Protein AF-A0A915LL53-F1 (afdb_monomer)

Solvent-accessible surface area (backbone atoms only — not comparable to full-atom values): 8402 Å² total; per-residue (Å²): 117,67,72,61,56,48,55,54,49,49,51,54,49,51,54,50,51,53,50,52,51,51,54,49,50,53,50,51,56,49,50,58,49,52,54,53,42,52,53,52,48,55,54,40,56,52,48,52,54,48,22,53,50,32,35,49,51,14,53,55,40,41,52,50,41,53,54,53,51,52,53,52,61,69,46,41,84,81,40,81,69,48,86,75,40,69,67,46,55,52,52,49,48,55,46,49,53,45,43,51,49,18,52,51,30,39,50,53,19,47,47,36,63,71,48,50,43,53,50,50,52,52,49,45,57,48,49,53,56,48,49,52,53,53,47,55,52,50,52,53,54,49,49,52,53,52,49,54,54,49,51,52,56,50,49,70,63,70,78,116

Organism: Meloidogyne javanica (NCBI:txid6303)

Radius of gyration: 34.37 Å; Cα contacts (8 Å, |Δi|>4): 74; chains: 1; bounding box: 61×20×106 Å

Secondary structure (DSSP, 8-state):
-HHHHHHHHHHHHHHHHHHHHHHHHHHHHHHHHHHHHHHHHHHHHHHHHHHHHHHHHHHHHHHHHHHHHHHHHHHGGG-TTGGGSHHHHHHHHHHHHHHHHHHHHHHHHHHIIIIIHHHHHHHHHHHHHHHHHHHHHHHHHHHHHHHHHHHHHHHHHH--

pLDDT: mean 92.91, std 8.47, range [51.0, 98.69]

InterPro domains:
  IPR001060 FCH domain [PF00611] (25-105)
  IPR027267 AH/BAR domain superfamily [G3DSA:1.20.1270.60] (20-160)
  IPR027267 AH/BAR domain superfamily [SSF103657] (18-160)
  IPR031160 F-BAR domain [PS51741] (16-160)
  IPR051627 SLIT-ROBO Rho GTPase-activating [PTHR14166] (4-160)

Mean predicted aligned error: 6.42 Å

Structure (mmCIF, N/CA/C/O backbone):
data_AF-A0A915LL53-F1
#
_entry.id   AF-A0A915LL53-F1
#
loop_
_atom_site.group_PDB
_atom_site.id
_atom_site.type_symbol
_atom_site.label_atom_id
_atom_site.label_alt_id
_atom_site.label_comp_id
_atom_site.label_asym_id
_atom_site.label_entity_id
_atom_site.label_seq_id
_atom_site.pdbx_PDB_ins_code
_atom_site.Cartn_x
_atom_site.Cartn_y
_atom_sit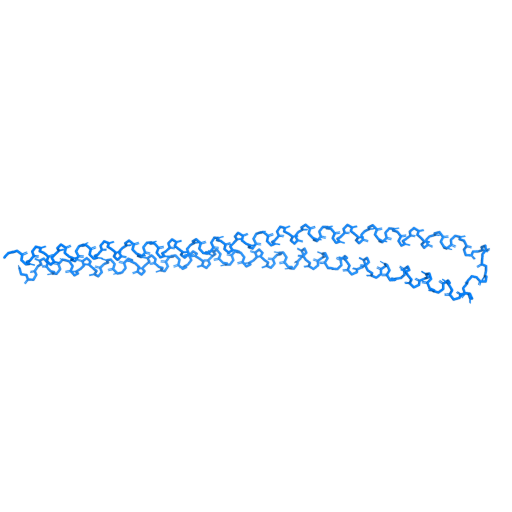e.Cartn_z
_atom_site.occupancy
_atom_site.B_iso_or_equiv
_atom_site.auth_seq_id
_atom_site.auth_comp_id
_atom_site.auth_asym_id
_atom_site.auth_atom_id
_atom_site.pdbx_PDB_model_num
ATOM 1 N N . MET A 1 1 ? -22.897 -7.036 61.568 1.00 60.44 1 MET A N 1
ATOM 2 C CA . MET A 1 1 ? -22.634 -5.770 60.832 1.00 60.44 1 MET A CA 1
ATOM 3 C C . MET A 1 1 ? -21.310 -5.767 60.059 1.00 60.44 1 MET A C 1
ATOM 5 O O . MET A 1 1 ? -21.266 -5.160 58.998 1.00 60.44 1 MET A O 1
ATOM 9 N N . THR A 1 2 ? -20.253 -6.441 60.525 1.00 64.44 2 THR A N 1
ATOM 10 C CA . THR A 1 2 ? -18.907 -6.416 59.908 1.00 64.44 2 THR A CA 1
ATOM 11 C C . THR A 1 2 ? -18.844 -7.092 58.529 1.00 64.44 2 THR A C 1
ATOM 13 O O . THR A 1 2 ? -18.443 -6.447 57.568 1.00 64.44 2 THR A O 1
ATOM 16 N N . TYR A 1 3 ? -19.369 -8.316 58.380 1.00 65.62 3 TYR A N 1
ATOM 17 C CA . TYR A 1 3 ? -19.441 -9.032 57.087 1.00 65.62 3 TYR A CA 1
ATOM 18 C C . TYR A 1 3 ? -20.219 -8.278 55.982 1.00 65.62 3 TYR A C 1
ATOM 20 O O . TYR A 1 3 ? -19.919 -8.399 54.796 1.00 65.62 3 TYR A O 1
ATOM 28 N N . ARG A 1 4 ? -21.196 -7.444 56.367 1.00 67.81 4 ARG A N 1
ATOM 29 C CA . ARG A 1 4 ? -22.001 -6.614 55.449 1.00 67.81 4 ARG A CA 1
ATOM 30 C C . ARG A 1 4 ? -21.185 -5.481 54.828 1.00 67.81 4 ARG A C 1
ATOM 32 O O . ARG A 1 4 ? -21.287 -5.222 53.635 1.00 67.81 4 ARG A O 1
ATOM 39 N N . LYS A 1 5 ? -20.385 -4.793 55.646 1.00 70.44 5 LYS A N 1
ATOM 40 C CA . LYS A 1 5 ? -19.507 -3.721 55.161 1.00 70.44 5 LYS A CA 1
ATOM 41 C C . LYS A 1 5 ? -18.406 -4.283 54.265 1.00 70.44 5 LYS A C 1
ATOM 43 O O . LYS A 1 5 ? -18.132 -3.682 53.235 1.00 70.44 5 LYS A O 1
ATOM 48 N N . VAL A 1 6 ? -17.863 -5.448 54.623 1.00 74.38 6 VAL A N 1
ATOM 49 C CA . VAL A 1 6 ? -16.825 -6.140 53.846 1.00 74.38 6 VAL A CA 1
ATOM 50 C C . VAL A 1 6 ? -17.348 -6.527 52.456 1.00 74.38 6 VAL A C 1
ATOM 52 O O . VAL A 1 6 ? -16.808 -6.055 51.467 1.00 74.38 6 VAL A O 1
ATOM 55 N N . SER A 1 7 ? -18.487 -7.221 52.353 1.00 80.69 7 SER A N 1
ATOM 56 C CA . SER A 1 7 ? -19.062 -7.610 51.045 1.00 80.69 7 SER A CA 1
ATOM 57 C C . SER A 1 7 ? -19.437 -6.429 50.133 1.00 80.69 7 SER A C 1
ATOM 59 O O . SER A 1 7 ? -19.251 -6.496 48.918 1.00 80.69 7 SER A O 1
ATOM 61 N N . GLN A 1 8 ? -19.929 -5.314 50.688 1.00 82.62 8 GLN A N 1
ATOM 62 C CA . GLN A 1 8 ? -20.159 -4.092 49.905 1.00 82.62 8 GLN A CA 1
ATOM 63 C C . GLN A 1 8 ? -18.859 -3.429 49.439 1.00 82.62 8 GLN A C 1
ATOM 65 O O . GLN A 1 8 ? -18.810 -2.896 48.329 1.00 82.62 8 GLN A O 1
ATOM 70 N N . GLN A 1 9 ? -17.826 -3.426 50.280 1.00 84.81 9 GLN A N 1
ATOM 71 C CA . GLN A 1 9 ? -16.511 -2.895 49.926 1.00 84.81 9 GLN A CA 1
ATOM 72 C C . GLN A 1 9 ? -15.845 -3.745 48.842 1.00 84.81 9 GLN A C 1
ATOM 74 O O . GLN A 1 9 ? -15.301 -3.178 47.893 1.00 84.81 9 GLN A O 1
ATOM 79 N N . ASP A 1 10 ? -15.977 -5.069 48.924 1.00 89.19 10 ASP A N 1
ATOM 80 C CA . ASP A 1 10 ? -15.461 -6.013 47.935 1.00 89.19 10 ASP A CA 1
ATOM 81 C C . ASP A 1 10 ? -16.128 -5.807 46.572 1.00 89.19 10 ASP A C 1
ATOM 83 O O . ASP A 1 10 ? -15.433 -5.637 45.569 1.00 89.19 10 ASP A O 1
ATOM 87 N N . LEU A 1 11 ? -17.463 -5.696 46.520 1.00 88.62 11 LEU A N 1
ATOM 88 C CA . LEU A 1 11 ? -18.171 -5.415 45.265 1.00 88.62 11 LEU A CA 1
ATOM 89 C C . LEU A 1 11 ? -17.770 -4.056 44.672 1.00 88.62 11 LEU A C 1
ATOM 91 O O . LEU A 1 11 ? -17.592 -3.930 43.459 1.00 88.62 11 LEU A O 1
ATOM 95 N N . GLN A 1 12 ? -17.617 -3.019 45.501 1.00 89.00 12 GLN A N 1
ATOM 96 C CA . GLN A 1 12 ? -17.162 -1.705 45.034 1.00 89.00 12 GLN A CA 1
ATOM 97 C C . GLN A 1 12 ? -15.730 -1.747 44.501 1.00 89.00 12 GLN A C 1
ATOM 99 O O . GLN A 1 12 ? -15.406 -1.048 43.538 1.00 89.00 12 GLN A O 1
ATOM 104 N N . HIS A 1 13 ? -14.860 -2.536 45.128 1.00 93.50 13 HIS A N 1
ATOM 105 C CA . HIS A 1 13 ? -13.503 -2.759 44.656 1.00 93.50 13 HIS A CA 1
ATOM 106 C C . HIS A 1 13 ? -13.508 -3.489 43.307 1.00 93.50 13 HIS A C 1
ATOM 108 O O . HIS A 1 13 ? -12.992 -2.940 42.335 1.00 93.50 13 HIS A O 1
ATOM 114 N N . GLN A 1 14 ? -14.210 -4.619 43.197 1.00 93.62 14 GLN A N 1
ATOM 115 C CA . GLN A 1 14 ? -14.349 -5.367 41.944 1.00 93.62 14 GLN A CA 1
ATOM 116 C C . GLN A 1 14 ? -14.988 -4.536 40.823 1.00 93.62 14 GLN A C 1
ATOM 118 O O . GLN A 1 14 ? -14.534 -4.571 39.685 1.00 93.62 14 GLN A O 1
ATOM 123 N N . SER A 1 15 ? -15.992 -3.712 41.130 1.00 93.44 15 SER A N 1
ATOM 124 C CA . SER A 1 15 ? -16.621 -2.831 40.135 1.00 93.44 15 SER A CA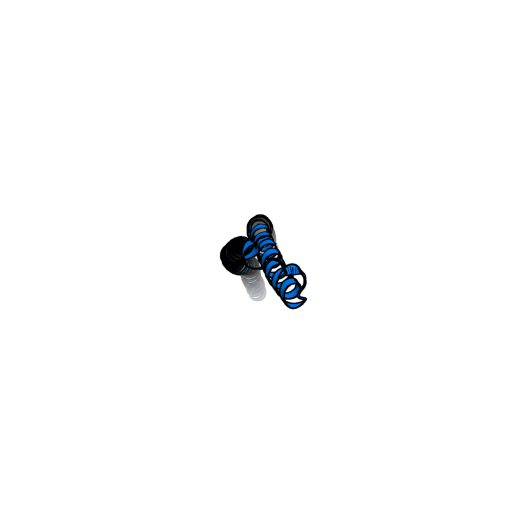 1
ATOM 125 C C . SER A 1 15 ? -15.654 -1.773 39.592 1.00 93.44 15 SER A C 1
ATOM 127 O O . SER A 1 15 ? -15.750 -1.385 38.427 1.00 93.44 15 SER A O 1
ATOM 129 N N . ARG A 1 16 ? -14.717 -1.287 40.419 1.00 93.88 16 ARG A N 1
ATOM 130 C CA . ARG A 1 16 ? -13.651 -0.374 39.975 1.00 93.88 16 ARG A CA 1
ATOM 131 C C . ARG A 1 16 ? -12.615 -1.098 39.119 1.00 93.88 16 ARG A C 1
ATOM 133 O O . ARG A 1 16 ? -12.244 -0.560 38.080 1.00 93.88 16 ARG A O 1
ATOM 140 N N . GLU A 1 17 ? -12.212 -2.301 39.519 1.00 97.00 17 GLU A N 1
ATOM 141 C CA . GLU A 1 17 ? -11.300 -3.164 38.757 1.00 97.00 17 GLU A CA 1
ATOM 142 C C . GLU A 1 17 ? -11.856 -3.471 37.360 1.00 97.00 17 GLU A C 1
ATOM 144 O O . GLU A 1 17 ? -11.202 -3.181 36.359 1.00 97.00 17 GLU A O 1
ATOM 149 N N . ILE A 1 18 ? -13.103 -3.950 37.272 1.00 95.94 18 ILE A N 1
ATOM 150 C CA . ILE A 1 18 ? -13.774 -4.257 35.998 1.00 95.94 18 ILE A CA 1
ATOM 151 C C . ILE A 1 18 ? -13.821 -3.016 35.104 1.00 95.94 18 ILE A C 1
ATOM 153 O O . ILE A 1 18 ? -13.486 -3.081 33.923 1.00 95.94 18 ILE A O 1
ATOM 157 N N . ARG A 1 19 ? -14.199 -1.860 35.660 1.00 95.12 19 ARG A N 1
ATOM 158 C CA . ARG A 1 19 ? -14.232 -0.601 34.909 1.00 95.12 19 ARG A CA 1
ATOM 159 C C . ARG A 1 19 ? -12.858 -0.236 34.356 1.00 95.12 19 ARG A C 1
ATOM 161 O O . ARG A 1 19 ? -12.758 0.117 33.185 1.00 95.12 19 ARG A O 1
ATOM 168 N N . SER A 1 20 ? -11.823 -0.320 35.190 1.00 96.56 20 SER A N 1
ATOM 169 C CA . SER A 1 20 ? -10.442 -0.038 34.796 1.00 96.56 20 SER A CA 1
ATOM 170 C C . SER A 1 20 ? -10.005 -0.941 33.640 1.00 96.56 20 SER A C 1
ATOM 172 O O . SER A 1 20 ? -9.558 -0.449 32.606 1.00 96.56 20 SER A O 1
ATOM 174 N N . GLN A 1 21 ? -10.241 -2.251 33.764 1.00 97.38 21 GLN A N 1
ATOM 175 C CA . GLN A 1 21 ? -9.898 -3.232 32.735 1.00 97.38 21 GLN A CA 1
ATOM 176 C C . GLN A 1 21 ? -10.642 -2.982 31.418 1.00 97.38 21 GLN A C 1
ATOM 178 O O . GLN A 1 21 ? -10.023 -3.031 30.359 1.00 97.38 21 GLN A O 1
ATOM 183 N N . LEU A 1 22 ? -11.941 -2.665 31.459 1.00 96.25 22 LEU A N 1
ATOM 184 C CA . LEU A 1 22 ? -12.719 -2.353 30.254 1.00 96.25 22 LEU A CA 1
ATOM 185 C C . LEU A 1 22 ? -12.189 -1.104 29.539 1.00 96.25 22 LEU A C 1
ATOM 187 O O . LEU A 1 22 ? -12.031 -1.113 28.319 1.00 96.25 22 LEU A O 1
ATOM 191 N N . PHE A 1 23 ? -11.865 -0.041 30.282 1.00 95.62 23 PHE A N 1
ATOM 192 C CA . PHE A 1 23 ? -11.262 1.153 29.687 1.00 95.62 23 PHE A CA 1
ATOM 193 C C . PHE A 1 23 ? -9.895 0.860 29.069 1.00 95.62 23 PHE A C 1
ATOM 195 O O . PHE A 1 23 ? -9.605 1.350 27.977 1.00 95.62 23 PHE A O 1
ATOM 202 N N . GLU A 1 24 ? -9.069 0.054 29.732 1.00 97.31 24 GLU A N 1
ATOM 203 C CA . GLU A 1 24 ? -7.749 -0.302 29.219 1.00 97.31 24 GLU A CA 1
ATOM 204 C C . GLU A 1 24 ? -7.838 -1.182 27.964 1.00 97.31 24 GLU A C 1
ATOM 206 O O . GLU A 1 24 ? -7.114 -0.964 26.995 1.00 97.31 24 GLU A O 1
ATOM 211 N N . GLN A 1 25 ? -8.797 -2.110 27.914 1.00 95.81 25 GLN A N 1
ATOM 212 C CA . GLN A 1 25 ? -9.072 -2.908 26.717 1.00 95.81 25 GLN A CA 1
ATOM 213 C C . GLN A 1 25 ? -9.488 -2.035 25.527 1.00 95.81 25 GLN A C 1
ATOM 215 O O . GLN A 1 25 ? -8.996 -2.244 24.417 1.00 95.81 25 GLN A O 1
ATOM 220 N N . ILE A 1 26 ? -10.345 -1.031 25.745 1.00 95.44 26 ILE A N 1
ATOM 221 C CA . ILE A 1 26 ? -10.753 -0.084 24.695 1.00 95.44 26 ILE A CA 1
ATOM 222 C C . ILE A 1 26 ? -9.541 0.695 24.172 1.00 95.44 26 ILE A C 1
ATOM 224 O O . ILE A 1 26 ? -9.329 0.747 22.960 1.00 95.44 26 ILE A O 1
ATOM 228 N N . LYS A 1 27 ? -8.700 1.232 25.065 1.00 96.31 27 LYS A N 1
ATOM 229 C CA . LYS A 1 27 ? -7.461 1.926 24.673 1.00 96.31 27 LYS A CA 1
ATOM 230 C C . LYS A 1 27 ? -6.517 1.018 23.890 1.00 96.31 27 LYS A C 1
ATOM 232 O O . LYS A 1 27 ? -5.975 1.430 22.869 1.00 96.31 27 LYS A O 1
ATOM 237 N N . CYS A 1 28 ? -6.343 -0.225 24.333 1.00 96.50 28 CYS A N 1
ATOM 238 C CA . CYS A 1 28 ? -5.501 -1.200 23.648 1.00 96.50 28 CYS A CA 1
ATOM 239 C C . CYS A 1 28 ? -6.000 -1.472 22.219 1.00 96.50 28 CYS A C 1
ATOM 241 O O . CYS A 1 28 ? -5.204 -1.527 21.281 1.00 96.50 28 CYS A O 1
ATOM 243 N N . LEU A 1 29 ? -7.316 -1.607 22.021 1.00 93.94 29 LEU A N 1
ATOM 244 C CA . LEU A 1 29 ? -7.904 -1.791 20.691 1.00 93.94 29 LEU A CA 1
ATOM 245 C C . LEU A 1 29 ? -7.646 -0.592 19.769 1.00 93.94 29 LEU A C 1
ATOM 247 O O . LEU A 1 29 ? -7.316 -0.783 18.597 1.00 93.94 29 LEU A O 1
ATOM 251 N N . GLU A 1 30 ? -7.750 0.624 20.297 1.00 95.56 30 GLU A N 1
ATOM 252 C CA . GLU A 1 30 ? -7.462 1.853 19.553 1.00 95.56 30 GLU A CA 1
ATOM 253 C C . GLU A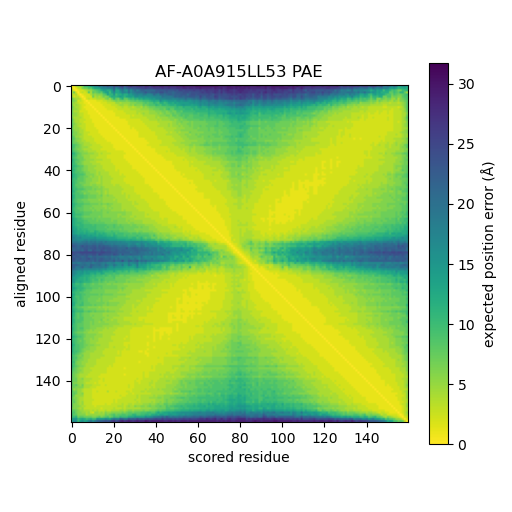 1 30 ? -5.995 1.964 19.177 1.00 95.56 30 GLU A C 1
ATOM 255 O O . GLU A 1 30 ? -5.680 2.200 18.010 1.00 95.56 30 GLU A O 1
ATOM 260 N N . GLN A 1 31 ? -5.101 1.723 20.138 1.00 96.69 31 GLN A N 1
ATOM 261 C CA . GLN A 1 31 ? -3.664 1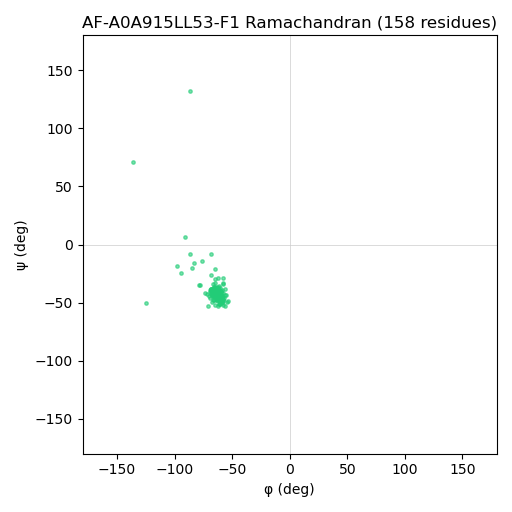.756 19.904 1.00 96.69 31 GLN A CA 1
ATOM 262 C C . GLN A 1 31 ? -3.274 0.768 18.803 1.00 96.69 31 GLN A C 1
ATOM 264 O O . GLN A 1 31 ? -2.639 1.153 17.827 1.00 96.69 31 GLN A O 1
ATOM 269 N N . ARG A 1 32 ? -3.777 -0.472 18.871 1.00 95.50 32 ARG A N 1
ATOM 270 C CA . ARG A 1 32 ? -3.544 -1.493 17.837 1.00 95.50 32 ARG A CA 1
ATOM 271 C C . ARG A 1 32 ? -4.017 -1.061 16.449 1.00 95.50 32 ARG A C 1
ATOM 273 O O . ARG A 1 32 ? -3.438 -1.487 15.450 1.00 95.50 32 ARG A O 1
ATOM 280 N N . SER A 1 33 ? -5.099 -0.287 16.356 1.00 96.25 33 SER A N 1
ATOM 281 C CA . SER A 1 33 ? -5.551 0.261 15.075 1.00 96.25 33 SER A CA 1
ATOM 282 C C . SER A 1 33 ? -4.640 1.390 14.597 1.00 96.25 33 SER A C 1
ATOM 284 O O . SER A 1 33 ? -4.314 1.437 13.412 1.00 96.25 33 SER A O 1
ATOM 286 N N . ASN A 1 34 ? -4.215 2.275 15.498 1.00 97.00 34 ASN A N 1
ATOM 287 C CA . ASN A 1 34 ? -3.311 3.379 15.183 1.00 97.00 34 ASN A CA 1
ATOM 288 C C . ASN A 1 34 ? -1.947 2.872 14.701 1.00 97.00 34 ASN A C 1
ATOM 290 O O . ASN A 1 34 ? -1.463 3.343 13.675 1.00 97.00 34 ASN A O 1
ATOM 294 N N . ASP A 1 35 ? -1.391 1.850 15.353 1.00 98.00 35 ASP A N 1
ATOM 295 C CA . ASP A 1 35 ? -0.122 1.226 14.958 1.00 98.00 35 ASP A CA 1
ATOM 296 C C . ASP A 1 35 ? -0.202 0.660 13.534 1.00 98.00 35 ASP A C 1
ATOM 298 O O . ASP A 1 35 ? 0.672 0.881 12.700 1.00 98.00 35 ASP A O 1
ATOM 302 N N . LYS A 1 36 ? -1.304 -0.026 13.207 1.00 97.38 36 LYS A N 1
ATOM 303 C CA . LYS A 1 36 ? -1.538 -0.542 11.851 1.00 97.38 36 LYS A CA 1
ATOM 304 C C . LYS A 1 36 ? -1.648 0.576 10.815 1.00 97.38 36 LYS A C 1
ATOM 306 O O . LYS A 1 36 ? -1.141 0.416 9.709 1.00 97.38 36 LYS A O 1
ATOM 311 N N . VAL A 1 37 ? -2.317 1.683 11.145 1.00 98.00 37 VAL A N 1
ATOM 312 C CA . VAL A 1 37 ? -2.405 2.853 10.256 1.00 98.00 37 VAL A CA 1
ATOM 313 C C . VAL A 1 37 ? -1.022 3.463 10.028 1.00 98.00 37 VAL A C 1
ATOM 315 O O . VAL A 1 37 ? -0.701 3.775 8.884 1.00 98.00 37 VAL A O 1
ATOM 318 N N . ALA A 1 38 ? -0.195 3.574 11.070 1.00 97.75 38 ALA A N 1
ATOM 319 C CA . ALA A 1 38 ? 1.178 4.059 10.950 1.00 97.75 38 ALA A CA 1
ATOM 320 C C . ALA A 1 38 ? 2.009 3.173 10.008 1.00 97.75 38 ALA A C 1
ATOM 322 O O . ALA A 1 38 ? 2.605 3.679 9.062 1.00 97.75 38 ALA A O 1
ATOM 323 N N . ILE A 1 39 ? 1.938 1.847 10.168 1.00 97.75 39 ILE A N 1
ATOM 324 C CA . ILE A 1 39 ? 2.617 0.895 9.272 1.00 97.75 39 ILE A CA 1
ATOM 325 C C . ILE A 1 39 ? 2.138 1.057 7.822 1.00 97.75 39 ILE A C 1
ATOM 327 O O . ILE A 1 39 ? 2.944 1.080 6.893 1.00 97.75 39 ILE A O 1
ATOM 331 N N . PHE A 1 40 ? 0.827 1.185 7.593 1.00 97.75 40 PHE A N 1
ATOM 332 C CA . PHE A 1 40 ? 0.324 1.420 6.239 1.00 97.75 40 PHE A CA 1
ATOM 333 C C . PHE A 1 40 ? 0.829 2.738 5.647 1.00 97.75 40 PHE A C 1
ATOM 335 O O . PHE A 1 40 ? 1.088 2.788 4.445 1.00 97.75 40 PHE A O 1
ATOM 342 N N . GLN A 1 41 ? 0.968 3.785 6.463 1.00 97.12 41 GLN A N 1
ATOM 343 C CA . GLN A 1 41 ? 1.501 5.071 6.030 1.00 97.12 41 GLN A CA 1
ATOM 344 C C . GLN A 1 41 ? 2.979 4.956 5.630 1.00 97.12 41 GLN A C 1
ATOM 346 O O . GLN A 1 41 ? 3.344 5.407 4.548 1.00 97.12 41 GLN A O 1
ATOM 351 N N . GLU A 1 42 ? 3.798 4.263 6.423 1.00 98.31 42 GLU A N 1
ATOM 352 C CA . GLU A 1 42 ? 5.203 3.992 6.086 1.00 98.31 42 GLU A CA 1
ATOM 353 C C . GLU A 1 42 ? 5.341 3.222 4.764 1.00 98.31 42 GLU A C 1
ATOM 355 O O . GLU A 1 42 ? 6.126 3.600 3.891 1.00 98.31 42 GLU A O 1
ATOM 360 N N . ILE A 1 43 ? 4.528 2.175 4.567 1.00 97.94 43 ILE A N 1
ATOM 361 C CA . ILE A 1 43 ? 4.498 1.413 3.308 1.00 97.94 43 ILE A CA 1
ATOM 362 C C . ILE A 1 43 ? 4.095 2.320 2.140 1.00 97.94 43 ILE A C 1
ATOM 364 O O . ILE A 1 43 ? 4.672 2.231 1.056 1.00 97.94 43 ILE A O 1
ATOM 368 N N . ASN A 1 44 ? 3.105 3.190 2.340 1.00 97.88 44 ASN A N 1
ATOM 369 C CA . ASN A 1 44 ? 2.632 4.118 1.319 1.00 97.88 44 ASN A CA 1
ATOM 370 C C . ASN A 1 44 ? 3.742 5.075 0.872 1.00 97.88 44 ASN A C 1
ATOM 372 O O . ASN A 1 44 ? 3.985 5.227 -0.325 1.00 97.88 44 ASN A O 1
ATOM 376 N N . ASP A 1 45 ? 4.451 5.668 1.828 1.00 98.06 45 ASP A N 1
ATOM 377 C CA . ASP A 1 45 ? 5.511 6.632 1.550 1.00 98.06 45 ASP A CA 1
ATOM 378 C C . AS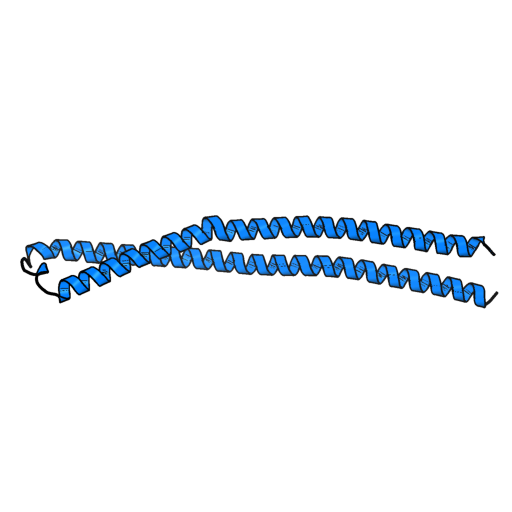P A 1 45 ? 6.717 5.967 0.876 1.00 98.06 45 ASP A C 1
ATOM 380 O O . ASP A 1 45 ? 7.257 6.500 -0.099 1.00 98.06 45 ASP A O 1
ATOM 384 N N . PHE A 1 46 ? 7.063 4.743 1.287 1.00 98.44 46 PHE A N 1
ATOM 385 C CA . PHE A 1 46 ? 8.049 3.930 0.578 1.00 98.44 46 PHE A CA 1
ATOM 386 C C . PHE A 1 46 ? 7.635 3.661 -0.877 1.00 98.44 46 PHE A C 1
ATOM 388 O O . PHE A 1 46 ? 8.429 3.852 -1.800 1.00 98.44 46 PHE A O 1
ATOM 395 N N . LEU A 1 47 ? 6.389 3.239 -1.107 1.00 98.19 47 LEU A N 1
ATOM 396 C CA . LEU A 1 47 ? 5.892 2.916 -2.445 1.00 98.19 47 LEU A CA 1
ATOM 397 C C . LEU A 1 47 ? 5.823 4.140 -3.357 1.00 98.19 47 LEU A C 1
ATOM 399 O O . LEU A 1 47 ? 6.152 4.016 -4.538 1.00 98.19 47 LEU A O 1
ATOM 403 N N . LYS A 1 48 ? 5.460 5.314 -2.825 1.00 98.31 48 LYS A N 1
ATOM 404 C CA . LYS A 1 48 ? 5.531 6.582 -3.567 1.00 98.31 48 LYS A CA 1
ATOM 405 C C . LYS A 1 48 ? 6.955 6.839 -4.022 1.00 98.31 48 LYS A C 1
ATOM 407 O O . LYS A 1 48 ? 7.188 7.047 -5.212 1.00 98.31 48 LYS A O 1
ATOM 412 N N . LYS A 1 49 ? 7.918 6.744 -3.096 1.00 98.50 49 LYS A N 1
ATOM 413 C CA . LYS A 1 49 ? 9.310 7.017 -3.440 1.00 98.50 49 LYS A CA 1
ATOM 414 C C . LYS A 1 49 ? 9.862 6.014 -4.447 1.00 98.50 49 LYS A C 1
ATOM 416 O O . LYS A 1 49 ? 10.574 6.393 -5.374 1.00 98.50 49 LYS A O 1
ATOM 421 N N . ARG A 1 50 ? 9.496 4.742 -4.302 1.00 97.88 50 ARG A N 1
ATOM 422 C CA . ARG A 1 50 ? 9.862 3.683 -5.244 1.00 97.88 50 ARG A CA 1
ATOM 423 C C . ARG A 1 50 ? 9.270 3.918 -6.636 1.00 97.88 50 ARG A C 1
ATOM 425 O O . ARG A 1 50 ? 10.000 3.790 -7.611 1.00 97.88 50 ARG A O 1
ATOM 432 N N . ALA A 1 51 ? 7.998 4.311 -6.734 1.00 98.25 51 ALA A N 1
ATOM 433 C CA . ALA A 1 51 ? 7.348 4.612 -8.011 1.00 98.25 51 ALA A CA 1
ATOM 434 C C . ALA A 1 51 ? 8.006 5.800 -8.733 1.00 98.25 51 ALA A C 1
ATOM 436 O O . ALA A 1 51 ? 8.225 5.741 -9.942 1.00 98.25 51 ALA A O 1
ATOM 437 N N . GLU A 1 52 ? 8.374 6.855 -7.998 1.00 98.31 52 GLU A N 1
ATOM 438 C CA . GLU A 1 52 ? 9.139 7.982 -8.550 1.00 98.31 52 GLU A CA 1
ATOM 439 C C . GLU A 1 52 ? 10.483 7.530 -9.133 1.00 98.31 52 GLU A C 1
ATOM 441 O O . GLU A 1 52 ? 10.845 7.939 -10.237 1.00 98.31 52 GLU A O 1
ATOM 446 N N . LEU A 1 53 ? 11.211 6.674 -8.407 1.00 98.50 53 LEU A N 1
ATOM 447 C CA . LEU A 1 53 ? 12.507 6.152 -8.841 1.00 98.50 53 LEU A CA 1
ATOM 448 C C . LEU A 1 53 ? 12.383 5.242 -10.070 1.00 98.50 53 LEU A C 1
ATOM 450 O O . LEU A 1 53 ? 13.147 5.413 -11.017 1.00 98.50 53 LEU A O 1
ATOM 454 N N . ASP A 1 54 ? 11.411 4.325 -10.097 1.00 98.44 54 ASP A N 1
ATOM 455 C CA . ASP A 1 54 ? 11.150 3.468 -11.263 1.00 98.44 54 ASP A CA 1
ATOM 456 C C . ASP A 1 54 ? 10.790 4.317 -12.503 1.00 98.44 54 ASP A C 1
ATOM 458 O O . ASP A 1 54 ? 11.275 4.052 -13.607 1.00 98.44 54 ASP A O 1
ATOM 462 N N . LEU A 1 55 ? 10.006 5.391 -12.332 1.00 98.56 55 LEU A N 1
ATOM 463 C CA . LEU A 1 55 ? 9.665 6.309 -13.421 1.00 98.56 55 LEU A CA 1
ATOM 464 C C . LEU A 1 55 ? 10.872 7.129 -13.899 1.00 98.56 55 LEU A C 1
ATOM 466 O O . LEU A 1 55 ? 11.031 7.350 -15.101 1.00 98.56 55 LEU A O 1
ATOM 470 N N . GLN A 1 56 ? 11.723 7.597 -12.985 1.00 98.56 56 GLN A N 1
ATOM 471 C CA . GLN A 1 56 ? 12.951 8.307 -13.340 1.00 98.56 56 GLN A CA 1
ATOM 472 C C . GLN A 1 56 ? 13.911 7.395 -14.110 1.00 98.56 56 GLN A C 1
ATOM 474 O O . GLN A 1 56 ? 14.419 7.791 -15.158 1.00 98.56 56 GLN A O 1
ATOM 479 N N . TYR A 1 57 ? 14.107 6.167 -13.628 1.00 98.56 57 TYR A N 1
ATOM 480 C CA . TYR A 1 57 ? 14.929 5.161 -14.292 1.00 98.56 57 TYR A CA 1
ATOM 481 C C . TYR A 1 57 ? 14.416 4.874 -15.707 1.00 98.56 57 TYR A C 1
ATOM 483 O O . TYR A 1 57 ? 15.183 4.928 -16.667 1.00 98.56 57 TYR A O 1
ATOM 491 N N . SER A 1 58 ? 13.103 4.667 -15.850 1.00 98.69 58 SER A N 1
ATOM 492 C CA . SER A 1 58 ? 12.449 4.491 -17.149 1.00 98.69 58 SER A CA 1
ATOM 493 C C . SER A 1 58 ? 12.762 5.634 -18.125 1.00 98.69 58 SER A C 1
ATOM 495 O O . SER A 1 58 ? 13.171 5.382 -19.258 1.00 98.69 58 SER A O 1
ATOM 497 N N . LYS A 1 59 ? 12.627 6.893 -17.683 1.00 98.62 59 LYS A N 1
ATOM 498 C CA . LYS A 1 59 ? 12.872 8.079 -18.521 1.00 98.62 59 LYS A CA 1
ATOM 499 C C . LYS A 1 59 ? 14.328 8.198 -18.967 1.00 98.62 59 LYS A C 1
ATOM 501 O O . LYS A 1 59 ? 14.580 8.490 -20.136 1.00 98.62 59 LYS A O 1
ATOM 506 N N . GLU A 1 60 ? 15.278 7.988 -18.059 1.00 98.69 60 GLU A N 1
ATOM 507 C CA . GLU A 1 60 ? 16.703 8.075 -18.397 1.00 98.69 60 GLU A CA 1
ATOM 508 C C . GLU A 1 60 ? 17.134 6.934 -19.329 1.00 98.69 60 GLU A C 1
ATOM 510 O O . GLU A 1 60 ? 17.882 7.166 -20.282 1.00 98.69 60 GLU A O 1
ATOM 515 N N . LEU A 1 61 ? 16.605 5.725 -19.126 1.00 98.50 61 LEU A N 1
ATOM 516 C CA . LEU A 1 61 ? 16.894 4.584 -19.991 1.00 98.50 61 LEU A CA 1
ATOM 517 C C . LEU A 1 61 ? 16.287 4.758 -21.394 1.00 98.50 61 LEU A C 1
ATOM 519 O O . LEU A 1 61 ? 16.978 4.555 -22.391 1.00 98.50 61 LEU A O 1
ATOM 523 N N . ASP A 1 62 ? 15.043 5.236 -21.501 1.00 98.31 62 ASP A N 1
ATOM 524 C CA . ASP A 1 62 ? 14.411 5.559 -22.790 1.00 98.31 62 ASP A CA 1
ATOM 525 C C . ASP A 1 62 ? 15.177 6.663 -23.546 1.00 98.31 62 ASP A C 1
ATOM 527 O O . ASP A 1 62 ? 15.384 6.585 -24.762 1.00 98.31 62 ASP A O 1
ATOM 531 N N . LYS A 1 63 ? 15.682 7.674 -22.829 1.00 98.44 63 LYS A N 1
ATOM 532 C CA . LYS A 1 63 ? 16.540 8.721 -23.401 1.00 98.44 63 LYS A CA 1
ATOM 533 C C . LYS A 1 63 ? 17.853 8.151 -23.945 1.00 98.44 63 LYS A C 1
ATOM 535 O O . LYS A 1 63 ? 18.266 8.537 -25.045 1.00 98.44 63 LYS A O 1
ATOM 540 N N . LEU A 1 64 ? 18.492 7.232 -23.217 1.00 98.25 64 LEU A N 1
ATOM 541 C CA . LEU A 1 64 ? 19.695 6.532 -23.673 1.00 98.25 64 LEU A CA 1
ATOM 542 C C . LEU A 1 64 ? 19.414 5.733 -24.952 1.00 98.25 64 LEU A C 1
ATOM 544 O O . LEU A 1 64 ? 20.109 5.930 -25.952 1.00 98.25 64 LEU A O 1
ATOM 548 N N . VAL A 1 65 ? 18.365 4.903 -24.949 1.00 98.12 65 VAL A N 1
ATOM 549 C CA . VAL A 1 65 ? 17.935 4.100 -26.107 1.00 98.12 65 VAL A CA 1
ATOM 550 C C . VAL A 1 65 ? 17.716 4.992 -27.330 1.00 98.12 65 VAL A C 1
ATOM 552 O O . VAL A 1 65 ? 18.280 4.738 -28.396 1.00 98.12 65 VAL A O 1
ATOM 555 N N . LYS A 1 66 ? 16.966 6.092 -27.187 1.00 97.31 66 LYS A N 1
ATOM 556 C CA . LYS A 1 66 ? 16.711 7.043 -28.283 1.00 97.31 66 LYS A CA 1
ATOM 557 C C . LYS A 1 66 ? 17.994 7.675 -28.819 1.00 97.31 66 LYS A C 1
ATOM 559 O O . LYS A 1 66 ? 18.162 7.771 -30.034 1.00 97.31 66 LYS A O 1
ATOM 564 N N . SER A 1 67 ? 18.905 8.092 -27.938 1.00 97.25 67 SER A N 1
ATOM 565 C CA . SER A 1 67 ? 20.188 8.691 -28.327 1.00 97.25 67 SER A CA 1
ATOM 566 C C . SER A 1 67 ? 21.053 7.719 -29.136 1.00 97.25 67 SER A C 1
ATOM 568 O O . SER A 1 67 ? 21.558 8.061 -30.209 1.00 97.25 67 SER A O 1
ATOM 570 N N . VAL A 1 68 ? 21.170 6.482 -28.650 1.00 95.25 68 VAL A N 1
ATOM 571 C CA . VAL A 1 68 ? 21.953 5.413 -29.277 1.00 95.25 68 VAL A CA 1
ATOM 572 C C . VAL A 1 68 ? 21.360 5.023 -30.635 1.00 95.25 68 VAL A C 1
ATOM 574 O O . VAL A 1 68 ? 22.089 4.960 -31.627 1.00 95.25 68 VAL A O 1
ATOM 577 N N . MET A 1 69 ? 20.036 4.871 -30.722 1.00 93.50 69 MET A N 1
ATOM 578 C CA . MET A 1 69 ? 19.336 4.564 -31.974 1.00 93.50 69 MET A CA 1
ATOM 579 C C . MET A 1 69 ? 19.465 5.681 -33.017 1.00 93.50 69 MET A C 1
ATOM 581 O O . MET A 1 69 ? 19.666 5.399 -34.201 1.00 93.50 69 MET A O 1
ATOM 585 N N . MET A 1 70 ? 19.397 6.953 -32.604 1.00 93.88 70 MET A N 1
ATOM 586 C CA . MET A 1 70 ? 19.622 8.086 -33.511 1.00 93.88 70 MET A CA 1
ATOM 587 C C . MET A 1 70 ? 21.037 8.069 -34.097 1.00 93.88 70 MET A C 1
ATOM 589 O O . MET A 1 70 ? 21.198 8.222 -35.310 1.00 93.88 70 MET A O 1
ATOM 593 N N . ARG A 1 71 ? 22.057 7.827 -33.262 1.00 91.12 71 ARG A N 1
ATOM 594 C CA . ARG A 1 71 ? 23.452 7.719 -33.714 1.00 91.12 71 ARG A CA 1
ATOM 595 C C . ARG A 1 71 ? 23.642 6.550 -34.678 1.00 91.12 71 ARG A C 1
ATOM 597 O O . ARG A 1 71 ? 24.229 6.727 -35.743 1.00 91.12 71 ARG A O 1
ATOM 604 N N . HIS A 1 72 ? 23.086 5.386 -34.348 1.00 87.44 72 HIS A N 1
ATOM 605 C CA . HIS A 1 72 ? 23.156 4.207 -35.207 1.00 87.44 72 HIS A CA 1
ATOM 606 C C . HIS A 1 72 ? 22.516 4.457 -36.581 1.00 87.44 72 HIS A C 1
ATOM 608 O O . HIS A 1 72 ? 23.107 4.144 -37.615 1.00 87.44 72 HIS A O 1
ATOM 614 N N . LYS A 1 73 ? 21.344 5.108 -36.618 1.00 87.38 73 LYS A N 1
ATOM 615 C CA . LYS A 1 73 ? 20.667 5.479 -37.869 1.00 87.38 73 LYS A CA 1
ATOM 616 C C . LYS A 1 73 ? 21.514 6.423 -38.732 1.00 87.38 73 LYS A C 1
ATOM 618 O O . LYS A 1 73 ? 21.540 6.249 -39.949 1.00 87.38 73 LYS A O 1
ATOM 623 N N . ALA A 1 74 ? 22.211 7.385 -38.123 1.00 88.75 74 ALA A N 1
ATOM 624 C CA . ALA A 1 74 ? 23.086 8.320 -38.834 1.00 88.75 74 ALA A CA 1
ATOM 625 C C . ALA A 1 74 ? 24.320 7.634 -39.453 1.00 88.75 74 ALA A C 1
ATOM 627 O O . ALA A 1 74 ? 24.763 8.009 -40.536 1.00 88.75 74 ALA A O 1
ATOM 628 N N . GLU A 1 75 ? 24.859 6.600 -38.802 1.00 85.25 75 GLU A N 1
ATOM 629 C CA . GLU A 1 75 ? 26.026 5.854 -39.294 1.00 85.25 75 GLU A CA 1
ATOM 630 C C . GLU A 1 75 ? 25.679 4.770 -40.325 1.00 85.25 75 GLU A C 1
ATOM 632 O O . GLU A 1 75 ? 26.560 4.318 -41.058 1.00 85.25 75 GLU A O 1
ATOM 637 N N . ARG A 1 76 ? 24.402 4.382 -40.439 1.00 80.62 76 ARG A N 1
ATOM 638 C CA . ARG A 1 76 ? 23.941 3.284 -41.305 1.00 80.62 76 ARG A CA 1
ATOM 639 C C . ARG A 1 76 ? 24.338 3.453 -42.776 1.00 80.62 76 ARG A C 1
ATOM 641 O O . ARG A 1 76 ? 24.734 2.481 -43.409 1.00 80.62 76 ARG A O 1
ATOM 648 N N . GLN A 1 77 ? 24.300 4.676 -43.312 1.00 78.62 77 GLN A N 1
ATOM 649 C CA . GLN A 1 77 ? 24.714 4.948 -44.699 1.00 78.62 77 GLN A CA 1
ATOM 650 C C . GLN A 1 77 ? 26.224 4.770 -44.923 1.00 78.62 77 GLN A C 1
ATOM 652 O O . GLN A 1 77 ? 26.651 4.463 -46.030 1.00 78.62 77 GLN A O 1
ATOM 657 N N . ARG A 1 78 ? 27.040 4.928 -43.874 1.00 81.56 78 ARG A N 1
ATOM 658 C CA . ARG A 1 78 ? 28.501 4.770 -43.931 1.00 81.56 78 ARG A CA 1
ATOM 659 C C . ARG A 1 78 ? 28.947 3.319 -43.716 1.00 81.56 78 ARG A C 1
ATOM 661 O O . ARG A 1 78 ? 30.128 3.024 -43.863 1.00 81.56 78 ARG A O 1
ATOM 668 N N . ARG A 1 79 ? 28.026 2.419 -43.342 1.00 82.00 79 ARG A N 1
ATOM 669 C CA . ARG A 1 79 ? 28.297 1.007 -43.020 1.00 82.00 79 ARG A CA 1
ATOM 670 C C . ARG A 1 79 ? 27.243 0.083 -43.663 1.00 82.00 79 ARG A C 1
ATOM 672 O O . ARG A 1 79 ? 26.413 -0.485 -42.957 1.00 82.00 79 ARG A O 1
ATOM 679 N N . PRO A 1 80 ? 27.252 -0.094 -44.996 1.00 76.56 80 PRO A N 1
ATOM 680 C CA . PRO A 1 80 ? 26.201 -0.827 -45.715 1.00 76.56 80 PRO A CA 1
ATOM 681 C C . PRO A 1 80 ? 26.126 -2.324 -45.367 1.00 76.56 80 PRO A C 1
ATOM 683 O O . PRO A 1 80 ? 25.039 -2.891 -45.365 1.00 76.56 80 PRO A O 1
ATOM 686 N N . ASN A 1 81 ? 27.247 -2.948 -44.994 1.00 82.69 81 ASN A N 1
ATOM 687 C CA . ASN A 1 81 ? 27.304 -4.380 -44.660 1.00 82.69 81 ASN A CA 1
ATOM 688 C C . ASN A 1 81 ? 27.077 -4.667 -43.166 1.00 82.69 81 ASN A C 1
ATOM 690 O O . ASN A 1 81 ? 27.242 -5.798 -42.718 1.00 82.69 81 ASN A O 1
ATOM 694 N N . TRP A 1 82 ? 26.733 -3.650 -42.368 1.00 79.94 82 TRP A N 1
ATOM 695 C CA . TRP A 1 82 ? 26.740 -3.754 -40.907 1.00 79.94 82 TRP A CA 1
ATOM 696 C C . TRP A 1 82 ? 25.735 -4.783 -40.376 1.00 79.94 82 TRP A C 1
ATOM 698 O O . TRP A 1 82 ? 26.049 -5.539 -39.466 1.00 79.94 82 TRP A O 1
ATOM 708 N N . SER A 1 83 ? 24.565 -4.887 -41.005 1.00 78.56 83 SER A N 1
ATOM 709 C CA . SER A 1 83 ? 23.508 -5.831 -40.621 1.00 78.56 83 SER A CA 1
ATOM 710 C C . SER A 1 83 ? 23.848 -7.306 -40.866 1.00 78.56 83 SER A C 1
ATOM 712 O O . SER A 1 83 ? 23.085 -8.173 -40.458 1.00 78.56 83 SER A O 1
ATOM 714 N N . ILE A 1 84 ? 24.958 -7.608 -41.546 1.00 81.56 84 ILE A N 1
ATOM 715 C CA . ILE A 1 84 ? 25.382 -8.984 -41.849 1.00 81.56 84 ILE A CA 1
ATOM 716 C C . ILE A 1 84 ? 26.180 -9.579 -40.674 1.00 81.56 84 ILE A C 1
ATOM 718 O O . ILE A 1 84 ? 26.277 -10.797 -40.534 1.00 81.56 84 ILE A O 1
ATOM 722 N N . TYR A 1 85 ? 26.732 -8.739 -39.793 1.00 85.12 85 TYR A N 1
ATOM 723 C CA . TYR A 1 85 ? 27.550 -9.197 -38.673 1.00 85.12 85 TYR A CA 1
ATOM 724 C C . TYR A 1 85 ? 26.693 -9.549 -37.449 1.00 85.12 85 TYR A C 1
ATOM 726 O O . TYR A 1 85 ? 25.877 -8.752 -36.987 1.00 85.12 85 TYR A O 1
ATOM 734 N N . SER A 1 86 ? 26.942 -10.717 -36.850 1.00 87.62 86 SER A N 1
ATOM 735 C CA . SER A 1 86 ? 26.243 -11.198 -35.644 1.00 87.62 86 SER A CA 1
ATOM 736 C C . SER A 1 86 ? 26.357 -10.246 -34.446 1.00 87.62 86 SER A C 1
ATOM 738 O O . SER A 1 86 ? 25.410 -10.099 -33.679 1.00 87.62 86 SER A O 1
ATOM 740 N N . ILE A 1 87 ? 27.483 -9.540 -34.322 1.00 86.31 87 ILE A N 1
ATOM 741 C CA . ILE A 1 87 ? 27.726 -8.538 -33.271 1.00 86.31 87 ILE A CA 1
ATOM 742 C C . ILE A 1 87 ? 26.726 -7.373 -33.366 1.00 86.31 87 ILE A C 1
ATOM 744 O O . ILE A 1 87 ? 26.370 -6.770 -32.357 1.00 86.31 87 ILE A O 1
ATOM 748 N N . CYS A 1 88 ? 26.228 -7.067 -34.562 1.00 85.38 88 CYS A N 1
ATOM 749 C CA . CYS A 1 88 ? 25.265 -5.989 -34.781 1.00 85.38 88 CYS A CA 1
ATOM 750 C C . CYS A 1 88 ? 23.860 -6.397 -34.365 1.00 85.38 88 CYS A C 1
ATOM 752 O O . CYS A 1 88 ? 23.138 -5.585 -33.794 1.00 85.38 88 CYS A O 1
ATOM 754 N N . ASN A 1 89 ? 23.517 -7.668 -34.570 1.00 86.31 89 ASN A N 1
ATOM 755 C CA . ASN A 1 89 ? 22.287 -8.248 -34.042 1.00 86.31 89 ASN A CA 1
ATOM 756 C C . ASN A 1 89 ? 22.324 -8.307 -32.510 1.00 86.31 89 ASN A C 1
ATOM 758 O O . ASN A 1 89 ? 21.347 -7.931 -31.874 1.00 86.31 89 ASN A O 1
ATOM 762 N N . LEU A 1 90 ? 23.464 -8.687 -31.918 1.00 92.31 90 LEU A N 1
ATOM 763 C CA . LEU A 1 90 ? 23.651 -8.650 -30.464 1.00 92.31 90 LEU A CA 1
ATOM 764 C C . LEU A 1 90 ? 23.492 -7.228 -29.911 1.00 92.31 90 LEU A C 1
ATOM 766 O O . LEU A 1 90 ? 22.795 -7.019 -28.924 1.00 92.31 90 LEU A O 1
ATOM 770 N N . TRP A 1 91 ? 24.112 -6.240 -30.558 1.00 93.00 91 TRP A N 1
ATOM 771 C CA . TRP A 1 91 ? 23.952 -4.839 -30.174 1.00 93.00 91 TRP A CA 1
ATOM 772 C C . TRP A 1 91 ? 22.487 -4.389 -30.246 1.00 93.00 91 TRP A C 1
ATOM 774 O O . TRP A 1 91 ? 22.003 -3.766 -29.305 1.00 93.00 91 TRP A O 1
ATOM 784 N N . GLN A 1 92 ? 21.776 -4.731 -31.325 1.00 91.69 92 GLN A N 1
ATOM 785 C CA . GLN A 1 92 ? 20.364 -4.385 -31.490 1.00 91.69 92 GLN A CA 1
ATOM 786 C C . GLN A 1 92 ? 19.511 -5.018 -30.385 1.00 91.69 92 GLN A C 1
ATOM 788 O O . GLN A 1 92 ? 18.712 -4.321 -29.770 1.00 91.69 92 GLN A O 1
ATOM 793 N N . GLN A 1 93 ? 19.756 -6.291 -30.067 1.00 94.69 93 GLN A N 1
ATOM 794 C CA . GLN A 1 93 ? 19.075 -6.990 -28.981 1.00 94.69 93 GLN A CA 1
ATOM 795 C C . GLN A 1 93 ? 19.284 -6.292 -27.630 1.00 94.69 93 GLN A C 1
ATOM 797 O O . GLN A 1 93 ? 18.313 -6.032 -26.934 1.00 94.69 93 GLN A O 1
ATOM 802 N N . ILE A 1 94 ? 20.517 -5.904 -27.285 1.00 96.56 94 ILE A N 1
ATOM 803 C CA . ILE A 1 94 ? 20.804 -5.184 -26.029 1.00 96.56 94 ILE A CA 1
ATOM 804 C C . ILE A 1 94 ? 20.030 -3.857 -25.956 1.00 96.56 94 ILE A C 1
ATOM 806 O O . ILE A 1 94 ? 19.544 -3.465 -24.894 1.00 96.56 94 ILE A O 1
ATOM 810 N N . VAL A 1 95 ? 19.925 -3.140 -27.078 1.00 97.00 95 VAL A N 1
ATOM 811 C CA . VAL A 1 95 ? 19.180 -1.875 -27.144 1.00 97.00 95 VAL A CA 1
ATOM 812 C C . VAL A 1 95 ? 17.673 -2.105 -27.007 1.00 97.00 95 VAL A C 1
ATOM 814 O O . VAL A 1 95 ? 16.999 -1.317 -26.339 1.00 97.00 95 VAL A O 1
ATOM 817 N N . ASP A 1 96 ? 17.146 -3.169 -27.609 1.00 96.88 96 ASP A N 1
ATOM 818 C CA . ASP A 1 96 ? 15.735 -3.540 -27.505 1.00 96.88 96 ASP A CA 1
ATOM 819 C C . ASP A 1 96 ? 15.380 -4.022 -26.088 1.00 96.88 96 ASP A C 1
ATOM 821 O O . ASP A 1 96 ? 14.380 -3.568 -25.534 1.00 96.88 96 ASP A O 1
ATOM 825 N N . ASP A 1 97 ? 16.245 -4.809 -25.442 1.00 98.19 97 ASP A N 1
ATOM 826 C CA . ASP A 1 97 ? 16.085 -5.231 -24.045 1.00 98.19 97 ASP A CA 1
ATOM 827 C C . ASP A 1 97 ? 16.023 -4.012 -23.103 1.00 98.19 97 ASP A C 1
ATOM 829 O O . ASP A 1 97 ? 15.141 -3.915 -22.247 1.00 98.19 97 ASP A O 1
ATOM 833 N N . ALA A 1 98 ? 16.901 -3.021 -23.301 1.00 98.38 98 ALA A N 1
ATOM 834 C CA . ALA A 1 98 ? 16.883 -1.774 -22.531 1.00 98.38 98 ALA A CA 1
ATOM 835 C C . ALA A 1 98 ? 15.599 -0.953 -22.761 1.00 98.38 98 ALA A C 1
ATOM 837 O O . ALA A 1 98 ? 15.071 -0.318 -21.844 1.00 98.38 98 ALA A O 1
ATOM 838 N N . LYS A 1 99 ? 15.072 -0.959 -23.988 1.00 98.25 99 LYS A N 1
ATOM 839 C CA . LYS A 1 99 ? 13.807 -0.296 -24.323 1.00 98.25 99 LYS A CA 1
ATOM 840 C C . LYS A 1 99 ? 12.624 -0.972 -23.630 1.00 98.25 99 LYS A C 1
ATOM 842 O O . LYS A 1 99 ? 11.742 -0.284 -23.105 1.00 98.25 99 LYS A O 1
ATOM 847 N N . ASP A 1 100 ? 12.606 -2.298 -23.622 1.00 98.44 100 ASP A N 1
ATOM 848 C CA . ASP A 1 100 ? 11.568 -3.076 -22.961 1.00 98.44 100 ASP A CA 1
ATOM 849 C C . ASP A 1 100 ? 11.642 -2.927 -21.439 1.00 98.44 100 ASP A C 1
ATOM 851 O O . ASP A 1 100 ? 10.603 -2.724 -20.803 1.00 98.44 100 ASP A O 1
ATOM 855 N N . GLU A 1 101 ? 12.842 -2.893 -20.851 1.00 98.44 101 GLU A N 1
ATOM 856 C CA . GLU A 1 101 ? 13.017 -2.586 -19.430 1.00 98.44 101 GLU A CA 1
ATOM 857 C C . GLU A 1 101 ? 12.476 -1.189 -19.092 1.00 98.44 101 GLU A C 1
ATOM 859 O O . GLU A 1 101 ? 11.689 -1.040 -18.152 1.00 98.44 101 GLU A O 1
ATOM 864 N N . ALA A 1 102 ? 12.818 -0.162 -19.880 1.00 98.56 102 ALA A N 1
ATOM 865 C CA . ALA A 1 102 ? 12.298 1.191 -19.679 1.00 98.56 102 ALA A CA 1
ATOM 866 C C . ALA A 1 102 ? 10.761 1.208 -19.679 1.00 98.56 102 ALA A C 1
ATOM 868 O O . ALA A 1 102 ? 10.138 1.822 -18.805 1.00 98.56 102 ALA A O 1
ATOM 869 N N . LYS A 1 103 ? 10.131 0.489 -20.614 1.00 98.50 103 LYS A N 1
ATOM 870 C CA . LYS A 1 103 ? 8.672 0.362 -20.691 1.00 98.50 103 LYS A CA 1
ATOM 87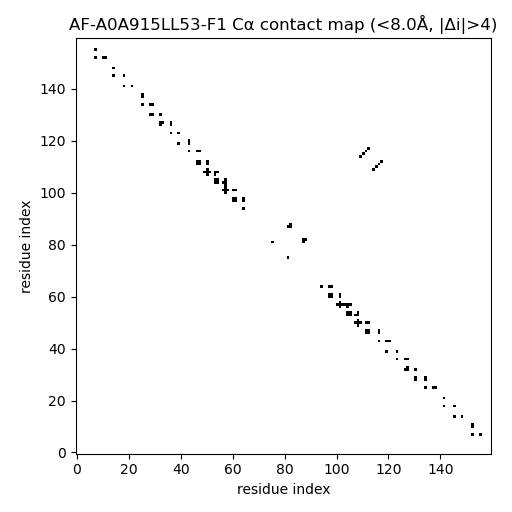1 C C . LYS A 1 103 ? 8.093 -0.344 -19.464 1.00 98.50 103 LYS A C 1
ATOM 873 O O . LYS A 1 103 ? 7.131 0.151 -18.877 1.00 98.50 103 LYS A O 1
ATOM 878 N N . GLN A 1 104 ? 8.669 -1.473 -19.057 1.00 98.50 104 GLN A N 1
ATOM 879 C CA . GLN A 1 104 ? 8.213 -2.225 -17.886 1.00 98.50 104 GLN A CA 1
ATOM 880 C C . GLN A 1 104 ? 8.299 -1.389 -16.606 1.00 98.50 104 GLN A C 1
ATOM 882 O O . GLN A 1 104 ? 7.347 -1.355 -15.828 1.00 98.50 104 GLN A O 1
ATOM 887 N N . ARG A 1 105 ? 9.397 -0.652 -16.419 1.00 98.25 105 ARG A N 1
ATOM 888 C CA . ARG A 1 105 ? 9.599 0.247 -15.273 1.00 98.25 105 ARG A CA 1
ATOM 889 C C . ARG A 1 105 ? 8.549 1.352 -15.217 1.00 98.25 105 ARG A C 1
ATOM 891 O O . ARG A 1 105 ? 8.003 1.612 -14.148 1.00 98.25 105 ARG A O 1
ATOM 898 N N . SER A 1 106 ? 8.185 1.928 -16.366 1.00 98.62 106 SER A N 1
ATOM 899 C CA . SER A 1 106 ? 7.086 2.898 -16.431 1.00 98.62 106 SER A CA 1
ATOM 900 C C . SER A 1 106 ? 5.740 2.282 -16.043 1.00 98.62 106 SER A C 1
ATOM 902 O O . SER A 1 106 ? 4.971 2.929 -15.339 1.00 98.62 106 SER A O 1
ATOM 904 N N . ILE A 1 107 ? 5.446 1.055 -16.485 1.00 98.44 107 ILE A N 1
ATOM 905 C CA . ILE A 1 107 ? 4.198 0.355 -16.140 1.00 98.44 107 ILE A CA 1
ATOM 906 C C . ILE A 1 107 ? 4.150 0.051 -14.639 1.00 98.44 107 ILE A C 1
ATOM 908 O O . ILE A 1 107 ? 3.125 0.276 -14.004 1.00 98.44 107 ILE A O 1
ATOM 912 N N . ILE A 1 108 ? 5.250 -0.428 -14.051 1.00 97.94 108 ILE A N 1
ATOM 913 C CA . ILE A 1 108 ? 5.333 -0.701 -12.609 1.00 97.94 108 ILE A CA 1
ATOM 914 C C . ILE A 1 108 ? 5.105 0.582 -11.804 1.00 97.94 108 ILE A C 1
ATOM 916 O O . ILE A 1 108 ? 4.338 0.564 -10.838 1.00 97.94 108 ILE A O 1
ATOM 920 N N . ALA A 1 109 ? 5.728 1.692 -12.211 1.00 98.50 109 ALA A N 1
ATOM 921 C CA . ALA A 1 109 ? 5.531 2.988 -11.573 1.00 98.50 109 ALA A CA 1
ATOM 922 C C . ALA A 1 109 ? 4.065 3.447 -11.648 1.00 98.50 109 ALA A C 1
ATOM 924 O O . ALA A 1 109 ? 3.509 3.864 -10.632 1.00 98.50 109 ALA A O 1
ATOM 925 N N . ASP A 1 110 ? 3.423 3.307 -12.813 1.00 98.44 110 ASP A N 1
ATOM 926 C CA . ASP A 1 110 ? 2.012 3.651 -13.017 1.00 98.44 110 ASP A CA 1
ATOM 927 C C . ASP A 1 110 ? 1.076 2.791 -12.155 1.00 98.44 110 ASP A C 1
ATOM 929 O O . ASP A 1 110 ? 0.243 3.316 -11.416 1.00 98.44 110 ASP A O 1
ATOM 933 N N . VAL A 1 111 ? 1.275 1.468 -12.158 1.00 98.38 111 VAL A N 1
ATOM 934 C CA . VAL A 1 111 ? 0.488 0.535 -11.340 1.00 98.38 111 VAL A CA 1
ATOM 935 C C . VAL A 1 111 ? 0.626 0.869 -9.852 1.00 98.38 111 VAL A C 1
ATOM 937 O O . VAL A 1 111 ? -0.361 0.899 -9.109 1.00 98.38 111 VAL A O 1
ATOM 940 N N . CYS A 1 112 ? 1.851 1.154 -9.410 1.00 98.19 112 CYS A N 1
ATOM 941 C CA . CYS A 1 112 ? 2.125 1.534 -8.033 1.00 98.19 112 CYS A CA 1
ATOM 942 C C . CYS A 1 112 ? 1.392 2.831 -7.651 1.00 98.19 112 CYS A C 1
ATOM 944 O O . CYS A 1 112 ? 0.661 2.852 -6.656 1.00 98.19 112 CYS A O 1
ATOM 946 N N . ALA A 1 113 ? 1.536 3.877 -8.472 1.00 97.69 113 ALA A N 1
ATOM 947 C CA . ALA A 1 113 ? 0.973 5.206 -8.244 1.00 97.69 113 ALA A CA 1
ATOM 948 C C . ALA A 1 113 ? -0.561 5.233 -8.295 1.00 97.69 113 ALA A C 1
ATOM 950 O O . ALA A 1 113 ? -1.189 5.853 -7.438 1.00 97.69 113 ALA A O 1
ATOM 951 N N . ASN A 1 114 ? -1.163 4.542 -9.264 1.00 97.81 114 ASN A N 1
ATOM 952 C CA . ASN A 1 114 ? -2.587 4.679 -9.572 1.00 97.81 114 ASN A CA 1
ATOM 953 C C . ASN A 1 114 ? -3.472 3.601 -8.939 1.00 97.81 114 ASN A C 1
ATOM 955 O O . ASN A 1 114 ? -4.676 3.810 -8.807 1.00 97.81 114 ASN A O 1
ATOM 959 N N . TYR A 1 115 ? -2.908 2.465 -8.517 1.00 97.88 115 TYR A N 1
ATOM 960 C CA . TYR A 1 115 ? -3.705 1.347 -7.996 1.00 97.88 115 TYR A CA 1
ATOM 961 C C . TYR A 1 115 ? -3.264 0.922 -6.599 1.00 97.88 115 TYR A C 1
ATOM 963 O O . TYR A 1 115 ? -4.094 0.831 -5.690 1.00 97.88 115 TYR A O 1
ATOM 971 N N . ILE A 1 116 ? -1.964 0.691 -6.391 1.00 98.12 116 ILE A N 1
ATOM 972 C CA . ILE A 1 116 ? -1.468 0.163 -5.111 1.00 98.12 116 ILE A CA 1
ATOM 973 C C . ILE A 1 116 ? -1.572 1.222 -4.008 1.00 98.12 116 ILE A C 1
ATOM 975 O O . ILE A 1 116 ? -2.190 0.965 -2.972 1.00 98.12 116 ILE A O 1
ATOM 979 N N . ILE A 1 117 ? -1.019 2.418 -4.233 1.00 98.25 117 ILE A N 1
ATOM 980 C CA . ILE A 1 117 ? -1.034 3.517 -3.255 1.00 98.25 117 ILE A CA 1
ATOM 981 C C . ILE A 1 117 ? -2.473 3.940 -2.892 1.00 98.25 117 ILE A C 1
ATOM 983 O O . ILE A 1 117 ? -2.799 3.968 -1.699 1.00 98.25 117 ILE A O 1
ATOM 987 N N . PRO A 1 118 ? -3.389 4.185 -3.854 1.00 98.31 118 PRO A N 1
ATOM 988 C CA . PRO A 1 118 ? -4.793 4.454 -3.542 1.00 98.31 118 PRO A CA 1
ATOM 989 C C . PRO A 1 118 ? -5.474 3.297 -2.803 1.00 98.31 118 PRO A C 1
ATOM 991 O O . PRO A 1 118 ? -6.246 3.525 -1.871 1.00 98.31 118 PRO A O 1
ATOM 994 N N . GLY A 1 119 ? -5.150 2.049 -3.155 1.00 98.12 119 GLY A N 1
ATOM 995 C CA . GLY A 1 119 ? -5.645 0.864 -2.458 1.00 98.12 119 GLY A CA 1
ATOM 996 C C . GLY A 1 119 ? -5.233 0.818 -0.983 1.00 98.12 119 GLY A C 1
ATOM 997 O O . GLY A 1 119 ? -6.049 0.460 -0.131 1.00 98.12 119 GLY A O 1
ATOM 998 N N . ILE A 1 120 ? -3.999 1.215 -0.660 1.00 97.69 120 ILE A N 1
ATOM 999 C CA . ILE A 1 120 ? -3.521 1.338 0.725 1.00 97.69 120 ILE A CA 1
ATOM 1000 C C . ILE A 1 120 ? -4.270 2.455 1.454 1.00 97.69 120 ILE A C 1
ATOM 1002 O O . ILE A 1 120 ? -4.807 2.210 2.532 1.00 97.69 120 ILE A O 1
ATOM 1006 N N . ASN A 1 121 ? -4.402 3.640 0.849 1.00 97.56 121 ASN A N 1
ATOM 1007 C CA . ASN A 1 121 ? -5.157 4.755 1.438 1.00 97.56 121 ASN A CA 1
ATOM 1008 C C . ASN A 1 121 ? -6.605 4.361 1.773 1.00 97.56 121 ASN A C 1
ATOM 1010 O O . ASN A 1 121 ? -7.111 4.649 2.859 1.00 97.56 121 ASN A O 1
ATOM 1014 N N . ASN A 1 122 ? -7.268 3.637 0.869 1.00 98.06 122 ASN A N 1
ATOM 1015 C CA . ASN A 1 122 ? -8.623 3.136 1.093 1.00 98.06 122 ASN A CA 1
ATOM 1016 C C . ASN A 1 122 ? -8.693 2.148 2.266 1.00 98.06 122 ASN A C 1
ATOM 1018 O O . ASN A 1 122 ? -9.643 2.194 3.056 1.00 98.06 122 ASN A O 1
ATOM 1022 N N . LYS A 1 123 ? -7.684 1.282 2.415 1.00 96.69 123 LYS A N 1
ATOM 1023 C CA . LYS A 1 123 ? -7.568 0.361 3.554 1.00 96.69 123 LYS A CA 1
ATOM 1024 C C . LYS A 1 123 ? -7.335 1.115 4.866 1.00 96.69 123 LYS A C 1
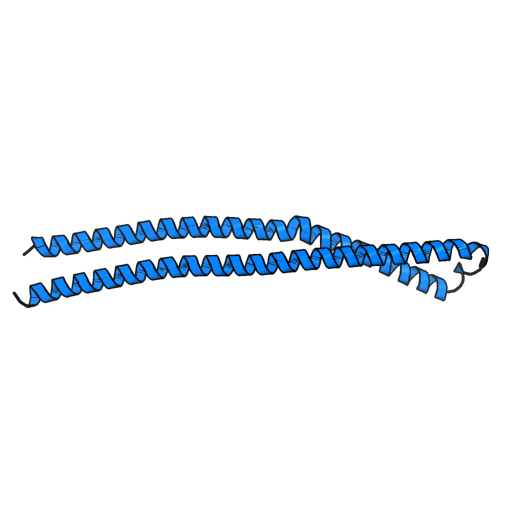ATOM 1026 O O . LYS A 1 123 ? -8.026 0.802 5.833 1.00 96.69 123 LYS A O 1
ATOM 1031 N N . CYS A 1 124 ? -6.483 2.145 4.892 1.00 97.25 124 CYS A N 1
ATOM 1032 C CA . CYS A 1 124 ? -6.300 3.021 6.061 1.00 97.25 124 CYS A CA 1
ATOM 1033 C C . CYS A 1 124 ? -7.619 3.661 6.500 1.00 97.25 124 CYS A C 1
ATOM 1035 O O . CYS A 1 124 ? -8.036 3.513 7.649 1.00 97.25 124 CYS A O 1
ATOM 1037 N N . ASN A 1 125 ? -8.316 4.304 5.561 1.00 97.31 125 ASN A N 1
ATOM 1038 C CA . ASN A 1 125 ? -9.590 4.973 5.825 1.00 97.31 125 ASN A CA 1
ATOM 1039 C C . ASN A 1 125 ? -10.648 3.993 6.348 1.00 97.31 125 ASN A C 1
ATOM 1041 O O . ASN A 1 125 ? -11.418 4.307 7.257 1.00 97.31 125 ASN A O 1
ATOM 1045 N N . SER A 1 126 ? -10.696 2.789 5.776 1.00 97.50 126 SER A N 1
ATOM 1046 C CA . SER A 1 126 ? -11.631 1.743 6.199 1.00 97.50 126 SER A CA 1
ATOM 1047 C C . SER A 1 126 ? -11.302 1.221 7.595 1.00 97.50 126 SER A C 1
ATOM 1049 O O . SER A 1 126 ? -12.209 1.060 8.411 1.00 97.50 126 SER A O 1
ATOM 1051 N N . LEU A 1 127 ? -10.018 1.009 7.895 1.00 97.06 127 LEU A N 1
ATOM 1052 C CA . LEU A 1 127 ? -9.551 0.581 9.210 1.00 97.06 127 LEU A CA 1
ATOM 1053 C C . LEU A 1 127 ? -9.899 1.613 10.289 1.00 97.06 127 LEU A C 1
ATOM 1055 O O . LEU A 1 127 ? -10.459 1.241 11.315 1.00 97.06 127 LEU A O 1
ATOM 1059 N N . GLN A 1 128 ? -9.665 2.902 10.037 1.00 96.44 128 GLN A N 1
ATOM 1060 C CA . GLN A 1 128 ? -10.032 3.975 10.969 1.00 96.44 128 GLN A CA 1
ATOM 1061 C C . GLN A 1 128 ? -11.545 4.026 11.222 1.00 96.44 128 GLN A C 1
ATOM 1063 O O . GLN A 1 128 ? -11.985 4.092 12.372 1.00 96.44 128 GLN A O 1
ATOM 1068 N N . LYS A 1 129 ? -12.360 3.933 10.162 1.00 97.69 129 LYS A N 1
ATOM 1069 C CA . LYS A 1 129 ? -13.827 3.866 10.286 1.00 97.69 129 LYS A CA 1
ATOM 1070 C C . LYS A 1 129 ? -14.270 2.653 11.105 1.00 97.69 129 LYS A C 1
ATOM 1072 O O . LYS A 1 129 ? -15.157 2.781 11.945 1.00 97.69 129 LYS A O 1
ATOM 1077 N N . MET A 1 130 ? -13.663 1.491 10.866 1.00 96.81 130 MET A N 1
ATOM 1078 C CA . MET A 1 130 ? -13.958 0.270 11.615 1.00 96.81 130 MET A CA 1
ATOM 1079 C C . MET A 1 130 ? -13.547 0.406 13.084 1.00 96.81 130 MET A C 1
ATOM 1081 O O . MET A 1 130 ? -14.340 0.090 13.962 1.00 96.81 130 MET A O 1
ATOM 1085 N N . SER A 1 131 ? -12.360 0.947 13.362 1.00 96.69 131 SER A N 1
ATOM 1086 C CA . SER A 1 131 ? -11.873 1.183 14.724 1.00 96.69 131 SER A CA 1
ATOM 1087 C C . SER A 1 131 ? -12.814 2.081 15.519 1.00 96.69 131 SER A C 1
ATOM 1089 O O . SER A 1 131 ? -13.107 1.781 16.673 1.00 96.69 131 SER A O 1
ATOM 1091 N N . LYS A 1 132 ? -13.340 3.145 14.898 1.00 96.75 132 LYS A N 1
ATOM 1092 C CA . LYS A 1 132 ? -14.338 4.013 15.534 1.00 96.75 132 LYS A CA 1
ATOM 1093 C C . LYS A 1 132 ? -15.604 3.237 15.904 1.00 96.75 132 LYS A C 1
ATOM 1095 O O . LYS A 1 132 ? -16.049 3.310 17.041 1.00 96.75 132 LYS A O 1
ATOM 1100 N N . LYS A 1 133 ? -16.137 2.428 14.982 1.00 97.50 133 LYS A N 1
ATOM 1101 C CA . LYS A 1 133 ? -17.309 1.581 15.261 1.00 97.50 133 LYS A CA 1
ATOM 1102 C C . LYS A 1 133 ? -17.042 0.580 16.387 1.00 97.50 133 LYS A C 1
ATOM 1104 O O . LYS A 1 133 ? -17.887 0.412 17.258 1.00 97.50 133 LYS A O 1
ATOM 1109 N N . CYS A 1 134 ? -15.874 -0.063 16.390 1.00 96.50 134 CYS A N 1
ATOM 1110 C CA . CYS A 1 134 ? -15.480 -0.981 17.458 1.00 96.50 134 CYS A CA 1
ATOM 1111 C C . CYS A 1 134 ? -15.399 -0.273 18.817 1.00 96.50 134 CYS A C 1
ATOM 1113 O O . CYS A 1 134 ? -15.886 -0.820 19.802 1.00 96.50 134 CYS A O 1
ATOM 1115 N N . ARG A 1 135 ? -14.839 0.946 18.867 1.00 96.62 135 ARG A N 1
ATOM 1116 C CA . ARG A 1 135 ? -14.823 1.786 20.075 1.00 96.62 135 ARG A CA 1
ATOM 1117 C C . ARG A 1 135 ? -16.241 2.067 20.564 1.00 96.62 135 ARG A C 1
ATOM 1119 O O . ARG A 1 135 ? -16.518 1.857 21.740 1.00 96.62 135 ARG A O 1
ATOM 1126 N N . ASP A 1 136 ? -17.128 2.509 19.677 1.00 97.06 136 ASP A N 1
ATOM 1127 C CA . ASP A 1 136 ? -18.505 2.864 20.036 1.00 97.06 136 ASP A CA 1
ATOM 1128 C C . ASP A 1 136 ? -19.259 1.649 20.612 1.00 97.06 136 ASP A C 1
ATOM 1130 O O . ASP A 1 136 ? -19.887 1.747 21.665 1.00 97.06 136 ASP A O 1
ATOM 1134 N N . ILE A 1 137 ? -19.122 0.473 19.986 1.00 96.88 137 ILE A N 1
ATOM 1135 C CA . ILE A 1 137 ? -19.702 -0.786 20.484 1.00 96.88 137 ILE A CA 1
ATOM 1136 C C . ILE A 1 137 ? -19.113 -1.168 21.848 1.00 96.88 137 ILE A C 1
ATOM 1138 O O . ILE A 1 137 ? -19.855 -1.548 22.754 1.00 96.88 137 ILE A O 1
ATOM 1142 N N . ALA A 1 138 ? -17.794 -1.059 22.018 1.00 95.31 138 ALA A N 1
ATOM 1143 C CA . ALA A 1 138 ? -17.136 -1.403 23.273 1.00 95.31 138 ALA A CA 1
ATOM 1144 C C . ALA A 1 138 ? -17.541 -0.461 24.419 1.00 95.31 138 ALA A C 1
ATOM 1146 O O . ALA A 1 138 ? -17.730 -0.918 25.544 1.00 95.31 138 ALA A O 1
ATOM 1147 N N . LEU A 1 139 ? -17.740 0.832 24.137 1.00 96.00 139 LEU A N 1
ATOM 1148 C CA . LEU A 1 139 ? -18.254 1.800 25.109 1.00 96.00 139 LEU A CA 1
ATOM 1149 C C . LEU A 1 139 ? -19.699 1.493 25.518 1.00 96.00 139 LEU A C 1
ATOM 1151 O O . LEU A 1 139 ? -20.007 1.553 26.706 1.00 96.00 139 LEU A O 1
ATOM 1155 N N . LEU A 1 140 ? -20.565 1.125 24.567 1.00 97.06 140 LEU A N 1
ATOM 1156 C CA . LEU A 1 140 ? -21.936 0.695 24.866 1.00 97.06 140 LEU A CA 1
ATOM 1157 C C . LEU A 1 140 ? -21.945 -0.557 25.752 1.00 97.06 140 LEU A C 1
ATOM 1159 O O . LEU A 1 140 ? -22.609 -0.576 26.787 1.00 97.06 140 LEU A O 1
ATOM 1163 N N . ALA A 1 141 ? -21.156 -1.573 25.395 1.00 95.62 141 ALA A N 1
ATOM 1164 C CA . ALA A 1 141 ? -21.040 -2.798 26.181 1.00 95.62 141 ALA A CA 1
ATOM 1165 C C . ALA A 1 141 ? -20.496 -2.526 27.594 1.00 95.62 141 ALA A C 1
ATOM 1167 O O . ALA A 1 141 ? -21.043 -3.027 28.577 1.00 95.62 141 ALA A O 1
ATOM 1168 N N . ALA A 1 142 ? -19.461 -1.688 27.718 1.00 95.06 142 ALA A N 1
ATOM 1169 C CA . ALA A 1 142 ? -18.928 -1.280 29.014 1.00 95.06 142 ALA A CA 1
ATOM 1170 C C . ALA A 1 142 ? -19.972 -0.520 29.851 1.00 95.06 142 ALA A C 1
ATOM 1172 O O . ALA A 1 142 ? -20.060 -0.735 31.061 1.00 95.06 142 ALA A O 1
ATOM 1173 N N . GLY A 1 143 ? -20.788 0.325 29.214 1.00 96.25 143 GLY A N 1
ATOM 1174 C CA . GLY A 1 143 ? -21.908 1.023 29.845 1.00 96.25 143 GLY A CA 1
ATOM 1175 C C . GLY A 1 143 ? -22.943 0.067 30.439 1.00 96.25 143 GLY A C 1
ATOM 1176 O O . GLY A 1 143 ? -23.309 0.221 31.604 1.00 96.25 143 GLY A O 1
ATOM 1177 N N . GLU A 1 144 ? -23.348 -0.962 29.692 1.00 97.44 144 GLU A N 1
ATOM 1178 C CA . GLU A 1 144 ? -24.293 -1.976 30.180 1.00 97.44 144 GLU A CA 1
ATOM 1179 C C . GLU A 1 144 ? -23.735 -2.779 31.359 1.00 97.44 144 GLU A C 1
ATOM 1181 O O . GLU A 1 144 ? -24.433 -2.979 32.355 1.00 97.44 144 GLU A O 1
ATOM 1186 N N . VAL A 1 145 ? -22.457 -3.171 31.312 1.00 95.88 145 VAL A N 1
ATOM 1187 C CA . VAL A 1 145 ? -21.803 -3.843 32.448 1.00 95.88 145 VAL A CA 1
ATOM 1188 C C . VAL A 1 145 ? -21.812 -2.940 33.684 1.00 95.88 145 VAL A C 1
ATOM 1190 O O . VAL A 1 145 ? -22.151 -3.391 34.777 1.00 95.88 145 VAL A O 1
ATOM 1193 N N . MET A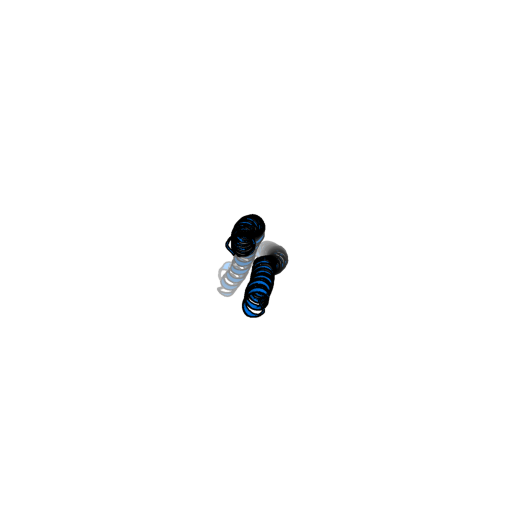 1 146 ? -21.494 -1.649 33.529 1.00 95.19 146 MET A N 1
ATOM 1194 C CA . MET A 1 146 ? -21.533 -0.697 34.645 1.00 95.19 146 MET A CA 1
ATOM 1195 C C . MET A 1 146 ? -22.950 -0.493 35.191 1.00 95.19 146 MET A C 1
ATOM 1197 O O . MET A 1 146 ? -23.114 -0.371 36.406 1.00 95.19 146 MET A O 1
ATOM 1201 N N . ARG A 1 147 ? -23.972 -0.479 34.328 1.00 96.81 147 ARG A N 1
ATOM 1202 C CA . ARG A 1 147 ? -25.377 -0.379 34.742 1.00 96.81 147 ARG A CA 1
ATOM 1203 C C . ARG A 1 147 ? -25.775 -1.569 35.615 1.00 96.81 147 ARG A C 1
ATOM 1205 O O . ARG A 1 147 ? -26.254 -1.358 36.726 1.00 96.81 147 ARG A O 1
ATOM 1212 N N . VAL A 1 148 ? -25.501 -2.793 35.164 1.00 96.25 148 VAL A N 1
ATOM 1213 C CA . VAL A 1 148 ? -25.824 -4.021 35.912 1.00 96.25 148 VAL A CA 1
ATOM 1214 C C . VAL A 1 148 ? -25.060 -4.091 37.240 1.00 96.25 148 VAL A C 1
ATOM 1216 O O . VAL A 1 148 ? -25.642 -4.433 38.269 1.00 96.25 148 VAL A O 1
ATOM 1219 N N . LEU A 1 149 ? -23.777 -3.710 37.263 1.00 93.44 149 LEU A N 1
ATOM 1220 C CA . LEU A 1 149 ? -22.995 -3.644 38.507 1.00 93.44 149 LEU A CA 1
ATOM 1221 C C . LEU A 1 149 ? -23.563 -2.620 39.501 1.00 93.44 149 LEU A C 1
ATOM 1223 O O . LEU A 1 149 ? -23.598 -2.876 40.707 1.00 93.44 149 LEU A O 1
ATOM 1227 N N . ASN A 1 150 ? -24.037 -1.471 39.012 1.00 92.50 150 ASN A N 1
ATOM 1228 C CA . ASN A 1 150 ? -24.686 -0.465 39.850 1.00 92.50 150 ASN A CA 1
ATOM 1229 C C . ASN A 1 150 ? -26.028 -0.963 40.403 1.00 92.50 150 ASN A C 1
ATOM 1231 O O . ASN A 1 150 ? -26.291 -0.780 41.590 1.00 92.50 150 ASN A O 1
ATOM 1235 N N . GLU A 1 151 ? -26.851 -1.622 39.585 1.00 94.31 151 GLU A N 1
ATOM 1236 C CA . GLU A 1 151 ? -28.113 -2.236 40.021 1.00 94.31 151 GLU A CA 1
ATOM 1237 C C . GLU A 1 151 ? -27.883 -3.289 41.104 1.00 94.31 151 GLU A C 1
ATOM 1239 O O . GLU A 1 151 ? -28.551 -3.257 42.136 1.00 94.31 151 GLU A O 1
ATOM 1244 N N . LEU A 1 152 ? -26.879 -4.155 40.932 1.00 90.75 152 LEU A N 1
ATOM 1245 C CA . LEU A 1 152 ? -26.479 -5.123 41.952 1.00 90.75 152 LEU A CA 1
ATOM 1246 C C . LEU A 1 152 ? -26.034 -4.428 43.247 1.00 90.75 152 LEU A C 1
ATOM 1248 O O . LEU A 1 152 ? -26.443 -4.822 44.339 1.00 90.75 152 LEU A O 1
ATOM 1252 N N . SER A 1 153 ? -25.237 -3.360 43.140 1.00 88.75 153 SER A N 1
ATOM 1253 C CA . SER A 1 153 ? -24.794 -2.580 44.301 1.00 88.75 153 SER A CA 1
ATOM 1254 C C . SER A 1 153 ? -25.963 -1.941 45.057 1.00 88.75 153 SER A C 1
ATOM 1256 O O . SER A 1 153 ? -25.967 -1.929 46.291 1.00 88.75 153 SER A O 1
ATOM 1258 N N . LEU A 1 154 ? -26.970 -1.435 44.336 1.00 90.00 154 LEU A N 1
ATOM 1259 C CA . LEU A 1 154 ? -28.193 -0.880 44.915 1.00 90.00 154 LEU A CA 1
ATOM 1260 C C . LEU A 1 154 ? -29.067 -1.969 45.545 1.00 90.00 154 LEU A C 1
ATOM 1262 O O . LEU A 1 154 ? -29.489 -1.805 46.687 1.00 90.00 154 LEU A O 1
ATOM 1266 N N . ALA A 1 155 ? -29.278 -3.096 44.864 1.00 89.38 155 ALA A N 1
ATOM 1267 C CA . ALA A 1 155 ? -30.045 -4.224 45.387 1.00 89.38 155 ALA A CA 1
ATOM 1268 C C . ALA A 1 155 ? -29.431 -4.777 46.684 1.00 89.38 155 ALA A C 1
ATOM 1270 O O . ALA A 1 155 ? -30.136 -5.014 47.662 1.00 89.38 155 ALA A O 1
ATOM 1271 N N . MET A 1 156 ? -28.101 -4.887 46.753 1.00 85.31 156 MET A N 1
ATOM 1272 C CA . MET A 1 156 ? -27.393 -5.270 47.980 1.00 85.31 156 MET A CA 1
ATOM 1273 C C . MET A 1 156 ? -27.527 -4.245 49.116 1.00 85.31 156 MET A C 1
ATOM 1275 O O . MET A 1 156 ? -27.303 -4.583 50.280 1.00 85.31 156 MET A O 1
ATOM 1279 N N . ARG A 1 157 ? -27.848 -2.979 48.817 1.00 80.12 157 ARG A N 1
ATOM 1280 C CA . ARG A 1 157 ? -28.164 -1.976 49.846 1.00 80.12 157 ARG A CA 1
ATOM 1281 C C . ARG A 1 157 ? -29.589 -2.126 50.368 1.00 80.12 157 ARG A C 1
ATOM 1283 O O . ARG A 1 157 ? -29.786 -1.860 51.548 1.00 80.12 157 ARG A O 1
ATOM 1290 N N . THR A 1 158 ? -30.537 -2.523 49.518 1.00 80.50 158 THR A N 1
ATOM 1291 C CA . THR A 1 158 ? -31.974 -2.539 49.832 1.00 80.50 158 THR A CA 1
ATOM 1292 C C . THR A 1 158 ? -32.507 -3.875 50.344 1.00 80.50 158 THR A C 1
ATOM 1294 O O . THR A 1 158 ? -33.514 -3.865 51.040 1.00 80.50 158 THR A O 1
ATOM 1297 N N . TYR A 1 159 ? -31.871 -5.013 50.039 1.00 65.75 159 TYR A N 1
ATOM 1298 C CA . TYR A 1 159 ? -32.406 -6.329 50.420 1.00 65.75 159 TYR A CA 1
ATOM 12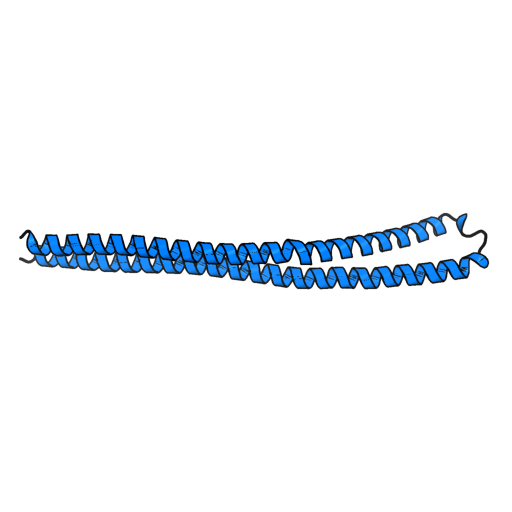99 C C . TYR A 1 159 ? -32.241 -6.709 51.909 1.00 65.75 159 TYR A C 1
ATOM 1301 O O . TYR A 1 159 ? -32.930 -7.630 52.333 1.00 65.75 159 TYR A O 1
ATOM 1309 N N . HIS A 1 160 ? -31.402 -6.024 52.710 1.00 51.00 160 HIS A N 1
ATOM 1310 C CA . HIS A 1 160 ? -31.212 -6.280 54.161 1.00 51.00 160 HIS A CA 1
ATOM 1311 C C . HIS A 1 160 ? -30.726 -5.036 54.938 1.00 51.00 160 HIS A C 1
ATOM 1313 O O . HIS A 1 160 ? -29.650 -5.074 55.585 1.00 51.00 160 HIS A O 1
#

Nearest PDB structures (foldseek):
  3g67-assembly1_A  TM=3.531E-01  e=1.074E-01  Thermotoga maritima
  7pru-assembly1_B  TM=5.084E-01  e=1.816E+00  Thermochaetoides thermophila DSM 1495
  5c21-assembly1_B  TM=5.024E-01  e=3.683E+00  Escherichia coli
  5xg2-assembly1_A  TM=2.902E-01  e=8.481E-01  Pyrococcus yayanosii CH1
  7sqc-assembly1_1V  TM=2.646E-01  e=4.833E+00  Chlamydomonas reinhardtii

Sequence (160 aa):
MTYRKVSQQDLQHQSREIRSQLFEQIKCLEQRSNDKVAIFQEINDFLKKRAELDLQYSKELDKLVKSVMMRHKAERQRRPNWSIYSICNLWQQIVDDAKDEAKQRSIIADVCANYIIPGINNKCNSLQKMSKKCRDIALLAAGEVMRVLNELSLAMRTYH

Foldseek 3Di:
DVVLVVVLVVLVVVLVVLLVVLVVVLVVLLVVLVVVLVVLVVVLVVLLVLLVVLLVLLVVLCVVLVVVVVVCVVCCVVCVCQVVDPVSVVVVVVSVVSNVSSVVSNVSSCCSVPPVSVVSVVVSVVSVVVSVVVSVVSVVVSVVVSVVSVVVSVCSVPVD